Protein AF-A0A8J3C6L2-F1 (afdb_monomer)

Sequence (55 aa):
MRANLGLGKAAEHVERFAAAVRDGPRWGYAQMGGEWWPVPDPRPAPAAARGGAPR

Mean predicted aligned error: 11.08 Å

Foldseek 3Di:
DDDDDDPPDDPVNVVVVVVDVVVPDPWDWDQDPNDTATVVHPDDDPPVNVDDDDD

Secondary structure (DSSP, 8-state):
----PPTT--HHHHHHHHHHHHH----EEEEETTEEEEES--SPPPGGGGS----

Radius of gyration: 17.44 Å; Cα contacts (8 Å, |Δi|>4): 21; chains: 1; bounding box: 34×21×44 Å

Solvent-accessible surface area (backbone atoms only — not comparable to full-atom values): 3890 Å² total; per-residue (Å²): 140,88,87,87,78,68,89,88,66,55,68,69,57,53,52,53,50,55,49,50,62,72,72,42,83,84,68,44,70,44,78,56,95,90,42,83,38,56,53,84,58,88,64,80,78,55,84,77,69,77,59,88,76,91,131

pLDDT: mean 78.26, std 13.05, range [39.16, 91.62]

Organism: NCBI:txid907463

Structure (mmCIF, N/CA/C/O backbone):
data_AF-A0A8J3C6L2-F1
#
_entry.id   AF-A0A8J3C6L2-F1
#
loop_
_atom_site.group_PDB
_atom_site.id
_atom_site.type_symbol
_atom_site.label_atom_id
_atom_site.label_alt_id
_atom_site.label_comp_id
_atom_site.label_asym_id
_atom_site.label_entity_id
_atom_site.label_seq_id
_atom_site.pdbx_PDB_ins_code
_atom_site.Cartn_x
_atom_site.Cartn_y
_atom_site.Cartn_z
_atom_site.occupancy
_atom_site.B_iso_or_equiv
_atom_site.auth_seq_id
_atom_site.auth_comp_id
_atom_site.auth_asym_id
_atom_site.auth_atom_id
_atom_site.pdbx_PDB_model_num
ATOM 1 N N . MET A 1 1 ? -10.406 3.784 -12.676 1.00 72.81 1 MET A N 1
ATOM 2 C CA . MET A 1 1 ? -9.086 3.976 -12.029 1.00 72.81 1 MET A CA 1
ATOM 3 C C . MET A 1 1 ? -8.100 4.472 -13.078 1.00 72.81 1 MET A C 1
ATOM 5 O O . MET A 1 1 ? -8.148 3.971 -14.193 1.00 72.81 1 MET A O 1
ATOM 9 N N . ARG A 1 2 ? -7.244 5.449 -12.757 1.00 82.06 2 ARG A N 1
ATOM 10 C CA . ARG A 1 2 ? -6.181 5.943 -13.650 1.00 82.06 2 ARG A CA 1
ATOM 11 C C . ARG A 1 2 ? -4.852 5.902 -12.899 1.00 82.06 2 ARG A C 1
ATOM 13 O O . ARG A 1 2 ? -4.796 6.356 -11.762 1.00 82.06 2 ARG A O 1
ATOM 20 N N . ALA A 1 3 ? -3.808 5.381 -13.53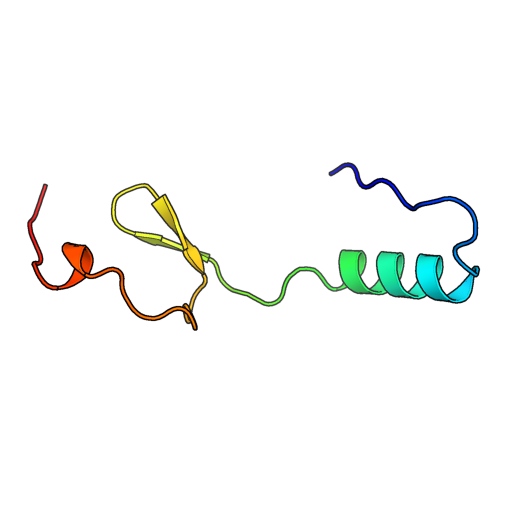5 1.00 82.44 3 ALA A N 1
ATOM 21 C CA . ALA A 1 3 ? -2.449 5.346 -13.001 1.00 82.44 3 ALA A CA 1
ATOM 22 C C . ALA A 1 3 ? -1.464 5.847 -14.064 1.00 82.44 3 ALA A C 1
ATOM 24 O O . ALA A 1 3 ? -1.682 5.630 -15.255 1.00 82.44 3 ALA A O 1
ATOM 25 N N . ASN A 1 4 ? -0.397 6.524 -13.637 1.00 87.06 4 ASN A N 1
ATOM 26 C CA . ASN A 1 4 ? 0.663 7.000 -14.524 1.00 87.06 4 ASN A CA 1
ATOM 27 C C . ASN A 1 4 ? 1.925 6.170 -14.272 1.00 87.06 4 ASN A C 1
ATOM 29 O O . ASN A 1 4 ? 2.389 6.076 -13.136 1.00 87.06 4 ASN A O 1
ATOM 33 N N . LEU A 1 5 ? 2.486 5.588 -15.327 1.00 82.50 5 LEU A N 1
ATOM 34 C CA . LEU A 1 5 ? 3.756 4.871 -15.276 1.00 82.50 5 LEU A CA 1
ATOM 35 C C . LEU A 1 5 ? 4.827 5.774 -15.891 1.00 82.50 5 LEU A C 1
ATOM 37 O O . LEU A 1 5 ? 4.667 6.256 -17.008 1.00 82.50 5 LEU A O 1
ATOM 41 N N . GLY A 1 6 ? 5.889 6.057 -15.134 1.00 82.94 6 GLY A N 1
ATOM 42 C CA . GLY A 1 6 ? 6.977 6.916 -15.607 1.00 82.94 6 GLY A CA 1
ATOM 43 C C . GLY A 1 6 ? 7.707 6.325 -16.818 1.00 82.94 6 GLY A C 1
ATOM 44 O O . GLY A 1 6 ? 7.775 5.105 -16.976 1.00 82.94 6 GLY A O 1
ATOM 45 N N . LEU A 1 7 ? 8.294 7.196 -17.640 1.00 71.94 7 LEU A N 1
ATOM 46 C CA . LEU A 1 7 ? 9.140 6.808 -18.773 1.00 71.94 7 LEU A CA 1
ATOM 47 C C . LEU A 1 7 ? 10.331 5.953 -18.291 1.00 71.94 7 LEU A C 1
ATOM 49 O O . LEU A 1 7 ? 10.892 6.205 -17.224 1.00 71.94 7 LEU A O 1
ATOM 53 N N . GLY A 1 8 ? 10.688 4.915 -19.055 1.00 74.56 8 GLY A N 1
ATOM 54 C CA . GLY A 1 8 ? 11.780 3.986 -18.721 1.00 74.56 8 GLY A CA 1
ATOM 55 C C . GLY A 1 8 ? 11.390 2.790 -17.841 1.00 74.56 8 GLY A C 1
ATOM 56 O O . GLY A 1 8 ? 12.260 2.101 -17.311 1.00 74.56 8 GLY A O 1
ATOM 57 N N . LYS A 1 9 ? 10.095 2.514 -17.645 1.00 76.12 9 LYS A N 1
ATOM 58 C CA . LYS A 1 9 ? 9.664 1.255 -17.020 1.00 76.12 9 LYS A CA 1
ATOM 59 C C . LYS A 1 9 ? 9.816 0.111 -18.024 1.00 76.12 9 LYS A C 1
ATOM 61 O O . LYS A 1 9 ? 9.230 0.152 -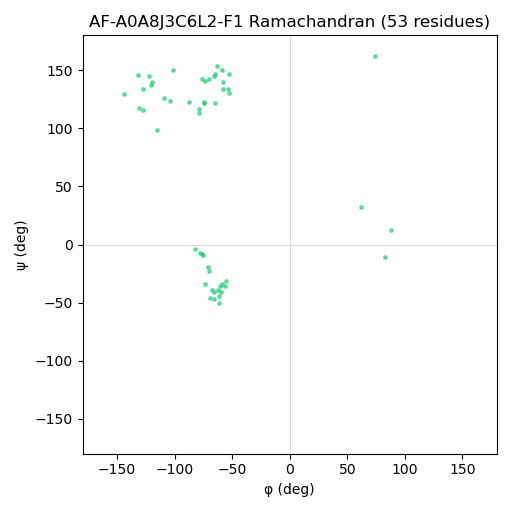19.098 1.00 76.12 9 LYS A O 1
ATOM 66 N N . ALA A 1 10 ? 10.599 -0.897 -17.649 1.00 83.50 10 ALA A N 1
ATOM 67 C CA . ALA A 1 10 ? 10.692 -2.153 -18.389 1.00 83.50 10 ALA A CA 1
ATOM 68 C C . ALA A 1 10 ? 9.310 -2.835 -18.496 1.00 83.50 10 ALA A C 1
ATOM 70 O O . ALA A 1 10 ? 8.465 -2.645 -17.612 1.00 83.50 10 ALA A O 1
ATOM 71 N N . ALA A 1 11 ? 9.071 -3.600 -19.565 1.00 86.50 11 ALA A N 1
ATOM 72 C CA . ALA A 1 11 ? 7.778 -4.236 -19.844 1.00 86.50 11 ALA A CA 1
ATOM 73 C C . ALA A 1 11 ? 7.308 -5.121 -18.675 1.00 86.50 11 ALA A C 1
ATOM 75 O O . ALA A 1 11 ? 6.138 -5.107 -18.297 1.00 86.50 11 ALA A O 1
ATOM 76 N N . GLU A 1 12 ? 8.250 -5.776 -18.005 1.00 87.19 12 GLU A N 1
ATOM 77 C CA . GLU A 1 12 ? 8.042 -6.612 -16.824 1.00 87.19 12 GLU A CA 1
ATOM 78 C C . GLU A 1 12 ? 7.401 -5.832 -15.667 1.00 87.19 12 GLU A C 1
ATOM 80 O O . GLU A 1 12 ? 6.594 -6.368 -14.908 1.00 87.19 12 GLU A O 1
ATOM 85 N N . HIS A 1 13 ? 7.719 -4.542 -15.525 1.00 89.75 13 HIS A N 1
ATOM 86 C CA . HIS A 1 13 ? 7.115 -3.695 -14.497 1.00 89.75 13 HIS A CA 1
ATOM 87 C C . HIS A 1 13 ? 5.665 -3.335 -14.815 1.00 89.75 13 HIS A C 1
ATOM 89 O O . HIS A 1 13 ? 4.859 -3.213 -13.890 1.00 89.75 13 HIS A O 1
ATOM 95 N N . VAL A 1 14 ? 5.338 -3.168 -16.098 1.00 90.56 14 VAL A N 1
ATOM 96 C CA . VAL A 1 14 ? 3.965 -2.917 -16.551 1.00 90.56 14 VAL A CA 1
ATOM 97 C C . VAL A 1 14 ? 3.120 -4.169 -16.345 1.00 90.56 14 VAL A C 1
ATOM 99 O O . VAL A 1 14 ? 2.046 -4.083 -15.754 1.00 90.56 14 VAL A O 1
ATOM 102 N N . GLU A 1 15 ? 3.639 -5.335 -16.731 1.00 91.62 15 GLU A N 1
ATOM 103 C CA . GLU A 1 15 ? 2.958 -6.619 -16.540 1.00 91.62 15 GLU A CA 1
ATOM 104 C C . GLU A 1 15 ? 2.723 -6.930 -15.061 1.00 91.62 15 GLU A C 1
ATOM 106 O O . GLU A 1 15 ? 1.608 -7.275 -14.661 1.00 91.62 15 GLU A O 1
ATOM 111 N N . ARG A 1 16 ? 3.737 -6.709 -14.212 1.00 88.69 16 ARG A N 1
ATOM 112 C CA . ARG A 1 16 ? 3.597 -6.854 -12.757 1.00 88.69 16 ARG A CA 1
ATOM 113 C C . ARG A 1 16 ? 2.524 -5.924 -12.190 1.00 88.69 16 ARG A C 1
ATOM 115 O O . ARG A 1 16 ? 1.764 -6.335 -11.317 1.00 88.69 16 ARG A O 1
ATOM 122 N N . PHE A 1 17 ? 2.452 -4.681 -12.669 1.00 89.25 17 PHE A N 1
ATOM 123 C CA . PHE A 1 17 ? 1.412 -3.738 -12.253 1.00 89.25 17 PHE A CA 1
ATOM 124 C C . PHE A 1 17 ? 0.020 -4.198 -12.703 1.00 89.25 17 PHE A C 1
ATOM 126 O O . PHE A 1 17 ? -0.906 -4.221 -11.895 1.00 89.25 17 PHE A O 1
ATOM 133 N N . ALA A 1 18 ? -0.128 -4.611 -13.962 1.00 90.88 18 ALA A N 1
ATOM 134 C CA . ALA A 1 18 ? -1.397 -5.093 -14.496 1.00 90.88 18 ALA A CA 1
ATOM 135 C C . ALA A 1 18 ? -1.890 -6.355 -13.767 1.00 90.88 18 ALA A C 1
ATOM 137 O O . ALA A 1 18 ? -3.082 -6.463 -13.480 1.00 90.88 18 ALA A O 1
ATOM 138 N N . ALA A 1 19 ? -0.985 -7.276 -13.423 1.00 91.44 19 ALA A N 1
ATOM 13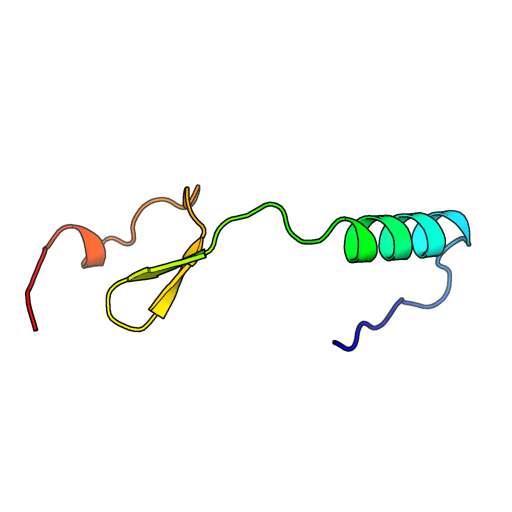9 C CA . ALA A 1 19 ? -1.298 -8.447 -12.608 1.00 91.44 19 ALA A CA 1
ATOM 140 C C . ALA A 1 19 ? -1.807 -8.048 -11.215 1.00 91.44 19 ALA A C 1
ATOM 142 O O . ALA A 1 19 ? -2.903 -8.447 -10.836 1.00 91.44 19 ALA A O 1
ATOM 143 N N . ALA A 1 20 ? -1.088 -7.169 -10.512 1.00 87.50 20 ALA A N 1
ATOM 144 C CA . ALA A 1 20 ? -1.500 -6.694 -9.191 1.00 87.50 20 ALA A CA 1
ATOM 145 C C . ALA A 1 20 ? -2.863 -5.974 -9.201 1.00 87.50 20 ALA A C 1
ATOM 147 O O . ALA A 1 20 ? -3.640 -6.100 -8.258 1.00 87.50 20 ALA A O 1
ATOM 148 N N . VAL A 1 21 ? -3.176 -5.228 -10.268 1.00 88.62 21 VAL A N 1
ATOM 149 C CA . VAL A 1 21 ? -4.491 -4.585 -10.426 1.00 88.62 21 VAL A CA 1
ATOM 150 C C . VAL A 1 21 ? -5.603 -5.617 -10.626 1.00 88.62 21 VAL A C 1
ATOM 152 O O . VAL A 1 21 ? -6.683 -5.434 -10.069 1.00 88.62 21 VAL A O 1
ATOM 155 N N . ARG A 1 22 ? -5.357 -6.690 -11.392 1.00 88.38 22 ARG A N 1
ATOM 156 C CA . ARG A 1 22 ? -6.327 -7.785 -11.574 1.00 88.38 22 ARG A CA 1
ATOM 157 C C . ARG A 1 22 ? -6.586 -8.550 -10.278 1.00 88.38 22 ARG A C 1
ATOM 159 O O . ARG A 1 22 ? -7.737 -8.866 -10.002 1.00 88.38 22 ARG A O 1
ATOM 166 N N . ASP A 1 23 ? -5.542 -8.800 -9.493 1.00 88.38 23 ASP A N 1
ATOM 167 C CA . ASP A 1 23 ? -5.661 -9.490 -8.201 1.00 88.38 23 ASP A CA 1
ATOM 168 C C . ASP A 1 23 ? -6.368 -8.623 -7.147 1.00 88.38 23 ASP A C 1
ATOM 170 O O . ASP A 1 23 ? -6.957 -9.134 -6.194 1.00 88.38 23 ASP A O 1
ATOM 174 N N . GLY A 1 24 ? -6.341 -7.304 -7.346 1.00 76.94 24 GLY A N 1
ATOM 175 C CA . GLY A 1 24 ? -6.988 -6.327 -6.490 1.00 76.94 24 GLY A CA 1
ATOM 176 C C . GLY A 1 24 ? -6.265 -6.116 -5.152 1.00 76.94 24 GLY A C 1
ATOM 177 O O . GLY A 1 24 ? -5.434 -6.917 -4.713 1.00 76.94 24 GLY A O 1
ATOM 178 N N . PRO A 1 25 ? -6.555 -5.001 -4.462 1.00 73.06 25 PRO A N 1
ATOM 179 C CA . PRO A 1 25 ? -6.056 -4.790 -3.112 1.00 73.06 25 PRO A CA 1
ATOM 180 C C . PRO A 1 25 ? -6.657 -5.842 -2.170 1.00 73.06 25 PRO A C 1
ATOM 182 O O . PRO A 1 25 ? -7.869 -5.926 -2.005 1.00 73.06 25 PRO A O 1
ATOM 185 N N . ARG A 1 26 ? -5.798 -6.630 -1.511 1.00 75.44 26 ARG A N 1
ATOM 186 C CA . ARG A 1 26 ? -6.224 -7.629 -0.510 1.00 75.44 26 ARG A CA 1
ATOM 187 C C . ARG A 1 26 ? -6.604 -7.028 0.843 1.00 75.44 26 ARG A C 1
ATOM 189 O O . A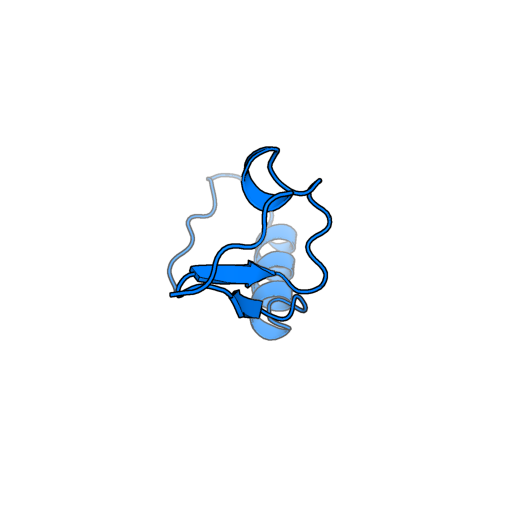RG A 1 26 ? -7.074 -7.757 1.712 1.00 75.44 26 ARG A O 1
ATOM 196 N N . TRP A 1 27 ? -6.366 -5.736 1.055 1.00 78.94 27 TRP A N 1
ATOM 197 C CA . TRP A 1 27 ? -6.770 -5.079 2.292 1.00 78.94 27 TRP A CA 1
ATOM 198 C C . TRP A 1 27 ? -8.273 -4.856 2.312 1.00 78.94 27 TRP A C 1
ATOM 200 O O . TRP A 1 27 ? -8.829 -4.201 1.432 1.00 78.94 27 TRP A O 1
ATOM 210 N N . GLY A 1 28 ? -8.912 -5.411 3.342 1.00 84.06 28 GLY A N 1
ATOM 211 C CA . GLY A 1 28 ? -10.284 -5.076 3.672 1.00 84.06 28 GLY A CA 1
ATOM 212 C C . GLY A 1 28 ? -10.349 -3.626 4.122 1.00 84.06 28 GLY A C 1
ATOM 213 O O . GLY A 1 28 ? -9.426 -3.129 4.764 1.00 84.06 28 GLY A O 1
ATOM 214 N N . TYR A 1 29 ? -11.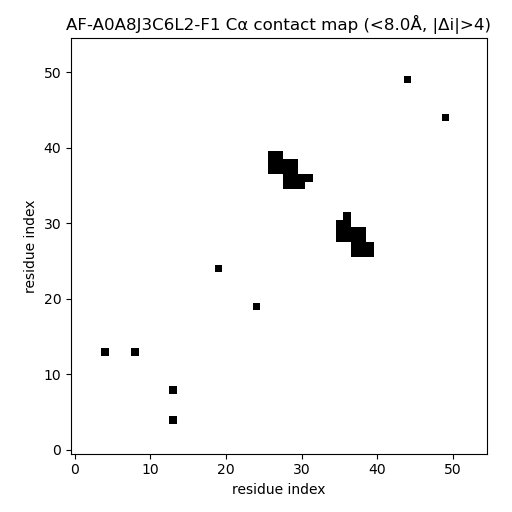441 -2.955 3.791 1.00 85.00 29 TYR A N 1
ATOM 215 C CA . TYR A 1 29 ? -11.758 -1.646 4.333 1.00 85.00 29 TYR A CA 1
ATOM 216 C C . TYR A 1 29 ? -13.097 -1.747 5.047 1.00 85.00 29 TYR A C 1
ATOM 218 O O . TYR A 1 29 ? -14.025 -2.380 4.542 1.00 85.00 29 TYR A O 1
ATOM 226 N N . ALA A 1 30 ? -13.189 -1.138 6.222 1.00 88.38 30 ALA A N 1
ATOM 227 C CA . ALA A 1 30 ? -14.429 -1.010 6.967 1.00 88.38 30 ALA A CA 1
ATOM 228 C C . ALA A 1 30 ? -14.715 0.465 7.220 1.00 88.38 30 ALA A C 1
ATOM 230 O O . ALA A 1 30 ? -13.804 1.268 7.430 1.00 88.38 30 ALA A O 1
ATOM 231 N N . GLN A 1 31 ? -15.995 0.815 7.200 1.00 88.44 31 GLN A N 1
ATOM 232 C CA . GLN A 1 31 ? -16.432 2.152 7.551 1.00 88.44 31 GLN A CA 1
ATOM 233 C C . GLN A 1 31 ? -16.443 2.271 9.083 1.00 88.44 31 GLN A C 1
ATOM 235 O O . GLN A 1 31 ? -17.175 1.550 9.759 1.00 88.44 31 GLN A O 1
ATOM 240 N N . MET A 1 32 ? -15.612 3.153 9.639 1.00 85.75 32 MET A N 1
ATOM 241 C CA . MET A 1 32 ? -15.521 3.423 11.077 1.00 85.75 32 MET A CA 1
ATOM 242 C C . MET A 1 32 ? -15.659 4.928 11.304 1.00 85.75 32 MET A C 1
ATOM 244 O O . MET A 1 32 ? -14.831 5.710 10.842 1.00 85.75 32 MET A O 1
ATOM 248 N N . GLY A 1 33 ? -16.730 5.347 11.985 1.00 81.62 33 GLY A N 1
ATOM 249 C CA . GLY A 1 33 ? -17.002 6.769 12.230 1.00 81.62 33 GLY A CA 1
ATOM 250 C C . GLY A 1 33 ? -17.222 7.591 10.952 1.00 81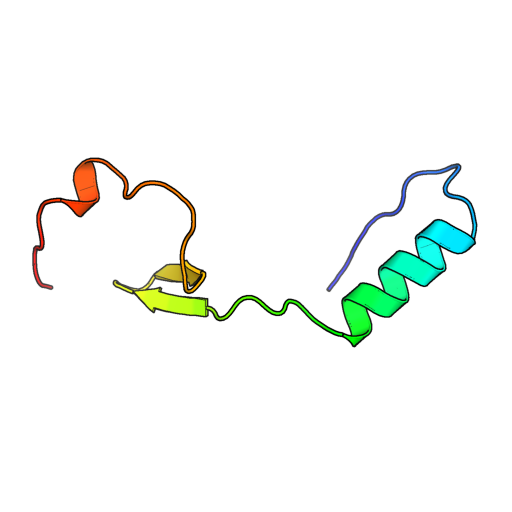.62 33 GLY A C 1
ATOM 251 O O . GLY A 1 33 ? -16.826 8.748 10.897 1.00 81.62 33 GLY A O 1
ATOM 252 N N . GLY A 1 34 ? -17.797 6.983 9.907 1.00 88.44 34 GLY A N 1
ATOM 253 C CA . GLY A 1 34 ? -18.043 7.629 8.610 1.00 88.44 34 GLY A CA 1
ATOM 254 C C . GLY A 1 34 ? -16.845 7.649 7.654 1.00 88.44 34 GLY A C 1
ATOM 255 O O . GLY A 1 34 ? -17.032 7.912 6.469 1.00 88.44 34 GLY A O 1
ATOM 256 N N . GLU A 1 35 ? -15.652 7.297 8.132 1.00 83.75 35 GLU A N 1
ATOM 257 C CA . GLU A 1 35 ? -14.417 7.231 7.346 1.00 83.75 35 GLU A CA 1
ATOM 258 C C . GLU A 1 35 ? -14.088 5.779 6.965 1.00 83.75 35 GLU A C 1
ATOM 260 O O . GLU A 1 35 ? -14.419 4.844 7.700 1.00 83.75 35 GLU A O 1
ATOM 265 N N . TRP A 1 36 ? -13.428 5.569 5.824 1.00 83.75 36 TRP A N 1
ATOM 266 C CA . TRP A 1 36 ? -12.964 4.238 5.425 1.00 83.75 36 TRP A CA 1
ATOM 267 C C . TRP A 1 36 ? -11.580 3.950 5.999 1.00 83.75 36 TRP A C 1
ATOM 269 O O . TRP A 1 36 ? -10.607 4.645 5.712 1.00 83.75 36 TRP A O 1
ATOM 279 N N . TRP A 1 37 ? -11.477 2.868 6.763 1.00 87.25 37 TRP A N 1
ATOM 280 C CA . TRP A 1 37 ? -10.240 2.446 7.409 1.00 87.25 37 TRP A CA 1
ATOM 281 C C . TRP A 1 37 ? -9.821 1.050 6.942 1.00 87.25 37 TRP A C 1
ATOM 283 O O . TRP A 1 37 ? -10.686 0.181 6.805 1.00 87.25 37 TRP A O 1
ATOM 293 N N . PRO A 1 38 ? -8.519 0.804 6.706 1.00 84.31 38 PRO A N 1
ATOM 294 C CA . PRO A 1 38 ? -8.028 -0.533 6.397 1.00 84.31 38 PRO A CA 1
ATOM 295 C C . PRO A 1 38 ? -8.223 -1.472 7.596 1.00 84.31 38 PRO A C 1
ATOM 297 O O . PRO A 1 38 ? -8.132 -1.052 8.749 1.00 84.31 38 PRO A O 1
ATOM 300 N N . VAL A 1 39 ? -8.479 -2.751 7.328 1.00 87.38 39 VAL A N 1
ATOM 301 C CA . VAL A 1 39 ? -8.686 -3.790 8.340 1.00 87.38 39 VAL A CA 1
ATOM 302 C C . VAL A 1 39 ? -7.817 -5.014 8.013 1.00 87.38 39 VAL A C 1
ATOM 304 O O . VAL A 1 39 ? -8.037 -5.649 6.978 1.00 87.38 39 VAL A O 1
ATOM 307 N N . PRO A 1 40 ? -6.861 -5.388 8.888 1.00 82.12 40 PRO A N 1
ATOM 308 C CA . PRO A 1 40 ? -6.413 -4.640 10.069 1.00 82.12 40 PRO A CA 1
ATOM 309 C C . PRO A 1 40 ? -5.631 -3.376 9.668 1.00 82.12 40 PRO A C 1
ATOM 311 O O . PRO A 1 40 ? -4.856 -3.421 8.715 1.00 82.12 40 PRO A O 1
ATOM 314 N N . ASP A 1 41 ? -5.795 -2.266 10.396 1.00 78.81 41 ASP A N 1
ATOM 315 C CA . ASP A 1 41 ? -4.947 -1.082 10.205 1.00 78.81 41 ASP A CA 1
ATOM 316 C C . ASP A 1 41 ? -3.594 -1.313 10.902 1.00 78.81 41 ASP A C 1
ATOM 318 O O . ASP A 1 41 ? -3.560 -1.403 12.132 1.00 78.81 41 ASP A O 1
ATOM 322 N N . PRO A 1 42 ? -2.471 -1.431 10.167 1.00 81.00 42 PRO A N 1
ATOM 323 C CA . PRO A 1 42 ? -1.159 -1.619 10.780 1.00 81.00 42 PRO A CA 1
ATOM 324 C C . PRO A 1 42 ? -0.607 -0.326 11.397 1.00 81.00 42 PRO A C 1
ATOM 326 O O . PRO A 1 42 ? 0.439 -0.355 12.049 1.00 81.00 42 PRO A O 1
ATOM 329 N N . ARG A 1 43 ? -1.247 0.825 11.157 1.00 81.75 43 ARG A N 1
ATOM 330 C CA . ARG A 1 43 ? -0.794 2.106 11.694 1.00 81.75 43 ARG A CA 1
ATOM 331 C C . ARG A 1 43 ? -1.109 2.173 13.190 1.00 81.75 43 ARG A C 1
ATOM 333 O O . ARG A 1 43 ? -2.187 1.752 13.612 1.00 81.75 43 ARG A O 1
ATOM 340 N N . PRO A 1 44 ? -0.209 2.741 14.010 1.00 77.94 44 PRO A N 1
ATOM 341 C CA . PRO A 1 44 ? -0.528 3.010 15.403 1.00 77.94 44 PRO A CA 1
ATOM 342 C C . PRO A 1 44 ? -1.753 3.926 15.475 1.00 77.94 44 PRO A C 1
ATOM 344 O O . PRO A 1 44 ? -1.828 4.929 14.761 1.00 77.94 44 PRO A O 1
ATOM 347 N N . ALA A 1 45 ? -2.704 3.576 16.345 1.00 69.94 45 ALA A N 1
ATOM 348 C CA . ALA A 1 45 ? -3.908 4.370 16.544 1.00 69.94 45 ALA A CA 1
ATOM 349 C C . ALA A 1 45 ? -3.522 5.834 16.844 1.00 69.94 45 ALA A C 1
ATOM 351 O O . ALA A 1 45 ? -2.671 6.067 17.717 1.00 69.94 45 ALA A O 1
ATOM 352 N N . PRO A 1 46 ? -4.116 6.825 16.147 1.00 68.25 46 PRO A N 1
ATOM 353 C CA . PRO A 1 46 ? -3.870 8.233 16.431 1.00 68.25 46 PRO A CA 1
ATOM 354 C C . PRO A 1 46 ? -4.105 8.529 17.915 1.00 68.25 46 PRO A C 1
ATOM 356 O O . PRO A 1 46 ? -4.997 7.945 18.528 1.00 68.25 46 PRO A O 1
ATOM 359 N N . ALA A 1 47 ? -3.359 9.465 18.508 1.00 67.88 47 ALA A N 1
ATOM 360 C CA . ALA A 1 47 ? -3.518 9.808 19.927 1.00 67.88 47 ALA A CA 1
ATOM 361 C C . ALA A 1 47 ? -4.967 10.205 20.291 1.00 67.88 47 ALA A C 1
ATOM 363 O O . ALA A 1 47 ? -5.431 9.902 21.387 1.00 67.88 47 ALA A O 1
ATOM 364 N N . ALA A 1 48 ? -5.697 10.801 19.341 1.00 64.75 48 ALA A N 1
ATOM 365 C CA . ALA A 1 48 ? -7.108 11.162 19.478 1.00 64.75 48 ALA A CA 1
ATOM 366 C C . ALA A 1 48 ? -8.076 9.959 19.488 1.00 64.75 48 ALA A C 1
ATOM 368 O O . ALA A 1 48 ? -9.189 10.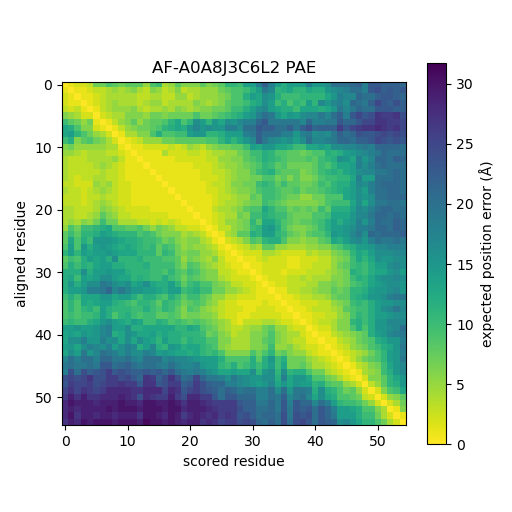085 19.982 1.00 64.75 48 ALA A O 1
ATOM 369 N N . ALA A 1 49 ? -7.668 8.786 18.993 1.00 60.00 49 ALA A N 1
ATOM 370 C CA . ALA A 1 49 ? -8.506 7.584 18.940 1.00 60.00 49 ALA A CA 1
ATOM 371 C C . ALA A 1 49 ? -8.544 6.800 20.270 1.00 60.00 49 ALA A C 1
ATOM 373 O O . ALA A 1 49 ? -9.270 5.817 20.382 1.00 60.00 49 ALA A O 1
ATOM 374 N N . ARG A 1 50 ? -7.783 7.224 21.297 1.00 54.97 50 ARG A N 1
ATOM 375 C CA . ARG A 1 50 ? -7.801 6.605 22.643 1.00 54.97 50 ARG A CA 1
ATOM 376 C C . ARG A 1 50 ? -8.996 7.008 23.508 1.00 54.97 50 ARG A C 1
ATOM 378 O O . ARG A 1 50 ? -9.159 6.454 24.590 1.00 54.97 50 ARG A O 1
ATOM 385 N N . GLY A 1 51 ? -9.814 7.955 23.060 1.00 49.59 51 GLY A N 1
ATOM 386 C CA . GLY A 1 51 ? -11.051 8.338 23.728 1.00 49.59 51 GLY A CA 1
ATOM 387 C C . GLY A 1 51 ? -12.225 8.001 22.830 1.00 49.59 51 GLY A C 1
ATOM 388 O O . GLY A 1 51 ? -12.522 8.758 21.912 1.00 49.59 51 GLY A O 1
ATOM 389 N N . GLY A 1 52 ? -12.885 6.869 23.075 1.00 56.28 52 GLY A N 1
ATOM 390 C CA . GLY A 1 52 ? -14.192 6.630 22.477 1.00 56.28 52 GLY A CA 1
ATOM 391 C C . GLY A 1 52 ? -15.116 7.805 22.796 1.00 56.28 52 GLY A C 1
ATOM 392 O O . GLY A 1 52 ? -15.177 8.257 23.938 1.00 56.28 52 GLY A O 1
ATOM 393 N N . ALA A 1 53 ? -15.829 8.302 21.794 1.00 39.16 53 ALA A N 1
ATOM 394 C CA . ALA A 1 53 ? -16.974 9.168 22.011 1.00 39.16 53 ALA A CA 1
ATOM 395 C C . ALA A 1 53 ? -18.036 8.866 20.943 1.00 39.16 53 ALA A C 1
ATOM 397 O O . ALA A 1 53 ? -17.699 8.805 19.759 1.00 39.16 53 ALA A O 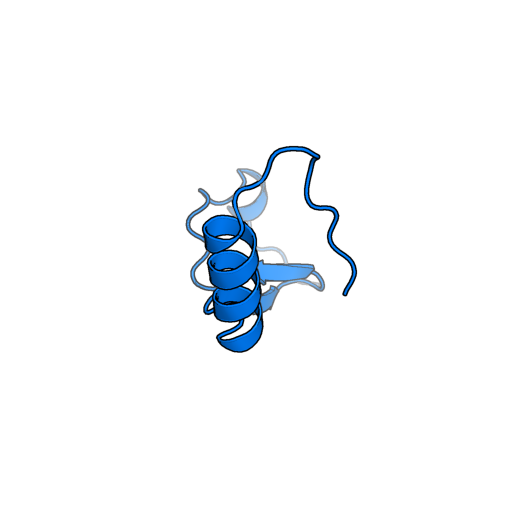1
ATOM 398 N N . PRO A 1 54 ? -19.297 8.642 21.350 1.00 44.28 54 PRO A N 1
ATOM 399 C CA . PRO A 1 54 ? -20.399 8.359 20.445 1.00 44.28 54 PRO A CA 1
ATOM 400 C C . PRO A 1 54 ? -20.864 9.645 19.757 1.00 44.28 54 PRO A C 1
ATOM 402 O O . PRO A 1 54 ? -20.954 10.682 20.418 1.00 44.28 54 PR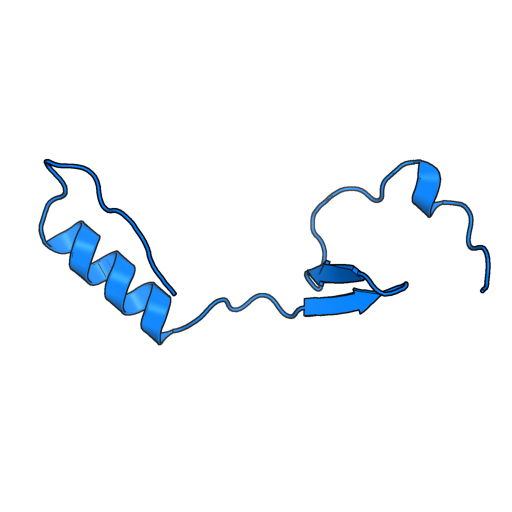O A O 1
ATOM 405 N N . ARG A 1 55 ? -21.236 9.548 18.479 1.00 40.59 55 ARG A N 1
ATOM 406 C CA . ARG A 1 55 ? -22.365 10.261 17.865 1.00 40.59 55 ARG A CA 1
ATOM 407 C C . ARG A 1 55 ? -22.910 9.445 16.704 1.00 40.59 55 ARG A C 1
ATOM 409 O O . ARG A 1 55 ? -22.078 8.935 15.925 1.00 40.59 55 ARG A O 1
#